Protein AF-A0A2W6Y6B4-F1 (afdb_monomer)

Radius of gyration: 18.04 Å; Cα contacts (8 Å, |Δi|>4): 56; chains: 1; bounding box: 62×24×44 Å

Secondary structure (DSSP, 8-state):
--HHHHHHHHHHHHHHHHHHHHHHHHHHHHHHHHHHHHHHHHHHHS---HHHHHHHHHHHHHHHHHTS-HHHHHHHHS-HHHHHHHHHHHHHHHHHHTSPP---

pLDDT: mean 79.69, std 16.62, range [38.91, 95.0]

Nearest PDB structures (foldseek):
  5n7k-assembly3_C  TM=2.502E-01  e=7.611E+00  Homo sapiens

Mean predicted aligned error: 10.03 Å

Foldseek 3Di:
DDPVVVVVVVVVVVVVVVVVVVLVVLLVQLLVQLLVQLVVVCVVPVDDDPVSSVVSSVVSNVVSLVPDDPVVSCVLPVDVVNVVVSSVSSVVSNCVPRDDDPPD

Structure (mmCIF, N/CA/C/O back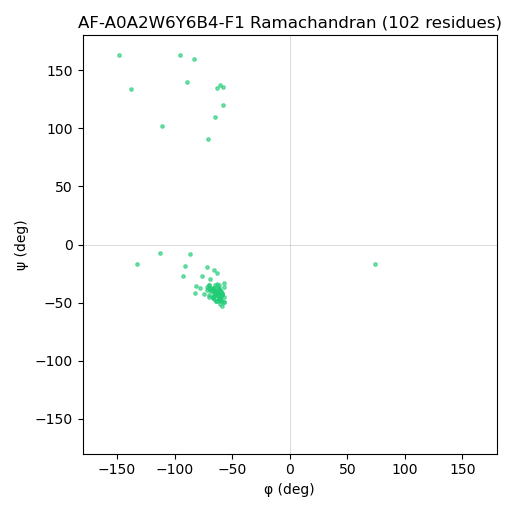bone):
data_AF-A0A2W6Y6B4-F1
#
_entry.id   AF-A0A2W6Y6B4-F1
#
loop_
_atom_site.group_PDB
_atom_site.id
_atom_site.type_symbol
_atom_site.label_atom_id
_atom_site.label_alt_id
_atom_site.label_comp_id
_atom_site.label_asym_id
_atom_site.label_entity_id
_atom_site.label_seq_id
_atom_site.pdbx_PDB_ins_code
_atom_site.Cartn_x
_atom_site.Cartn_y
_atom_site.Cartn_z
_atom_site.occupancy
_atom_site.B_iso_or_equiv
_atom_site.auth_seq_id
_atom_site.auth_comp_id
_atom_site.auth_asym_id
_atom_site.auth_atom_id
_atom_site.pdbx_PDB_model_num
ATOM 1 N N . MET A 1 1 ? 44.585 11.088 -13.145 1.00 46.69 1 MET A N 1
ATOM 2 C CA . MET A 1 1 ? 43.247 10.459 -13.075 1.00 46.69 1 MET A CA 1
ATOM 3 C C . MET A 1 1 ? 42.423 10.995 -14.225 1.00 46.69 1 MET A C 1
ATOM 5 O O . MET A 1 1 ? 42.248 12.203 -14.327 1.00 46.69 1 MET A O 1
ATOM 9 N N . ASP A 1 2 ? 42.041 10.090 -15.116 1.00 42.28 2 ASP A N 1
ATOM 10 C CA . ASP A 1 2 ? 41.532 10.349 -16.460 1.00 42.28 2 ASP A CA 1
ATOM 11 C C . ASP A 1 2 ? 40.205 11.132 -16.471 1.00 42.28 2 ASP A C 1
ATOM 13 O O . ASP A 1 2 ? 39.281 10.827 -15.709 1.00 42.28 2 ASP A O 1
ATOM 17 N N . LEU A 1 3 ? 40.104 12.153 -17.329 1.00 47.81 3 LEU A N 1
ATOM 18 C CA . LEU A 1 3 ? 38.947 13.054 -17.419 1.00 47.81 3 LEU A CA 1
ATOM 19 C C . LEU A 1 3 ? 37.678 12.315 -17.900 1.00 47.81 3 LEU A C 1
ATOM 21 O O . LEU A 1 3 ? 36.564 12.740 -17.587 1.00 47.81 3 LEU A O 1
ATOM 25 N N . GLY A 1 4 ? 37.834 11.169 -18.580 1.00 49.31 4 GLY A N 1
ATOM 26 C CA . GLY A 1 4 ? 36.728 10.280 -18.960 1.00 49.31 4 GLY A CA 1
ATOM 27 C C . GLY A 1 4 ? 36.074 9.552 -17.776 1.00 49.31 4 GLY A C 1
ATOM 28 O O . GLY A 1 4 ? 34.868 9.310 -17.784 1.00 49.31 4 GLY A O 1
ATOM 29 N N . SER A 1 5 ? 36.834 9.282 -16.708 1.00 53.72 5 SER A N 1
ATOM 30 C CA . SER A 1 5 ? 36.350 8.564 -15.519 1.00 53.72 5 SER A CA 1
ATOM 31 C C . SER A 1 5 ? 35.388 9.416 -14.677 1.00 53.72 5 SER A C 1
ATOM 33 O O . SER A 1 5 ? 34.367 8.917 -14.205 1.00 53.72 5 SER A O 1
ATOM 35 N N . LYS A 1 6 ? 35.632 10.734 -14.575 1.00 52.97 6 LYS A N 1
ATOM 36 C CA . LYS A 1 6 ? 34.749 11.672 -13.852 1.00 52.97 6 LYS A CA 1
ATOM 37 C C . LYS A 1 6 ? 33.381 11.839 -14.516 1.00 52.97 6 LYS A C 1
ATOM 39 O O . LYS A 1 6 ? 32.383 11.905 -13.807 1.00 52.97 6 LYS A O 1
ATOM 44 N N . LYS A 1 7 ? 33.324 11.885 -15.855 1.00 53.84 7 LYS A N 1
ATOM 45 C CA . LYS A 1 7 ? 32.059 11.988 -16.606 1.00 53.84 7 LYS A CA 1
ATOM 46 C C . LYS A 1 7 ? 31.203 10.737 -16.424 1.00 53.84 7 LYS A C 1
ATOM 48 O O . LYS A 1 7 ? 30.031 10.867 -16.087 1.00 53.84 7 LYS A O 1
ATOM 53 N N . ASN A 1 8 ? 31.794 9.547 -16.549 1.00 58.91 8 ASN A N 1
ATOM 54 C CA . ASN A 1 8 ? 31.071 8.299 -16.299 1.00 58.91 8 ASN A CA 1
ATOM 55 C C . ASN A 1 8 ? 30.616 8.186 -14.839 1.00 58.91 8 ASN A C 1
ATOM 57 O O . ASN A 1 8 ? 29.467 7.833 -14.601 1.00 58.91 8 ASN A O 1
ATOM 61 N N . LEU A 1 9 ? 31.453 8.561 -13.865 1.00 62.56 9 LEU A N 1
ATOM 62 C CA . LEU A 1 9 ? 31.067 8.565 -12.450 1.00 62.56 9 LEU A CA 1
ATOM 63 C C . LEU A 1 9 ? 29.888 9.515 -12.174 1.00 62.56 9 LEU A C 1
ATOM 65 O O . LEU A 1 9 ? 28.974 9.152 -11.440 1.00 62.56 9 LEU A O 1
ATOM 69 N N . MET A 1 10 ? 29.872 10.698 -12.802 1.00 63.16 10 MET A N 1
ATOM 70 C CA . MET A 1 10 ? 28.754 11.642 -12.699 1.00 63.16 10 MET A CA 1
ATOM 71 C C . MET A 1 10 ? 27.467 11.078 -13.306 1.00 63.16 10 MET A C 1
ATOM 73 O O . MET A 1 10 ? 26.418 11.183 -12.680 1.00 63.16 10 MET A O 1
ATOM 77 N N . PHE A 1 11 ? 27.541 10.440 -14.479 1.00 62.44 11 PHE A N 1
ATOM 78 C CA . PHE A 1 11 ? 26.386 9.780 -15.097 1.00 62.44 11 PHE A CA 1
ATOM 79 C C . PHE A 1 11 ? 25.854 8.626 -14.241 1.00 62.44 11 PHE A C 1
ATOM 81 O O . PHE A 1 11 ? 24.644 8.516 -14.059 1.00 62.44 11 PHE A O 1
ATOM 88 N N . PHE A 1 12 ? 26.735 7.809 -13.655 1.00 59.97 12 PHE A N 1
ATOM 89 C CA . PHE A 1 12 ? 26.341 6.758 -12.715 1.00 59.97 12 PHE A CA 1
ATOM 90 C C . PHE A 1 12 ? 25.664 7.328 -11.462 1.00 59.97 12 PHE A C 1
ATOM 92 O O . PHE A 1 12 ? 24.650 6.792 -11.022 1.00 59.97 12 PHE A O 1
ATOM 99 N N . PHE A 1 13 ? 26.171 8.438 -10.918 1.00 59.91 13 PHE A N 1
ATOM 100 C CA . PHE A 1 13 ? 25.565 9.105 -9.763 1.00 59.91 13 PHE A CA 1
ATOM 101 C C . PHE A 1 13 ? 24.191 9.708 -10.102 1.00 59.91 13 PHE A C 1
ATOM 103 O O . PHE A 1 13 ? 23.260 9.598 -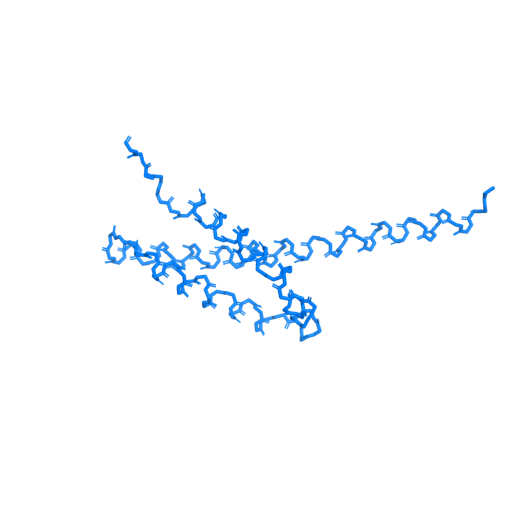9.309 1.00 59.91 13 PHE A O 1
ATOM 110 N N . LEU A 1 14 ? 24.033 10.269 -11.307 1.00 58.09 14 LEU A N 1
ATOM 111 C CA . LEU A 1 14 ? 22.758 10.804 -11.800 1.00 58.09 14 LEU A CA 1
ATOM 112 C C . LEU A 1 14 ? 21.713 9.700 -12.045 1.00 58.09 14 LEU A C 1
ATOM 114 O O . LEU A 1 14 ? 20.533 9.875 -11.758 1.00 58.09 14 LEU A O 1
ATOM 118 N N . LEU A 1 15 ? 22.137 8.542 -12.5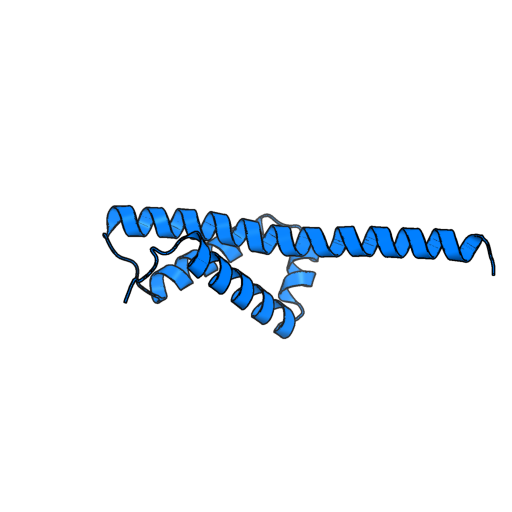57 1.00 55.00 15 LEU A N 1
ATOM 119 C CA . LEU A 1 15 ? 21.259 7.385 -12.762 1.00 55.00 15 LEU A CA 1
ATOM 120 C C . LEU A 1 15 ? 20.839 6.738 -11.433 1.00 55.00 15 LEU A C 1
ATOM 122 O O . LEU A 1 15 ? 19.703 6.272 -11.304 1.00 55.00 15 LEU A O 1
ATOM 126 N N . LEU A 1 16 ? 21.725 6.737 -10.431 1.00 54.22 16 LEU A N 1
ATOM 127 C CA . LEU A 1 16 ? 21.431 6.241 -9.084 1.00 54.22 16 LEU A CA 1
ATOM 128 C C . LEU A 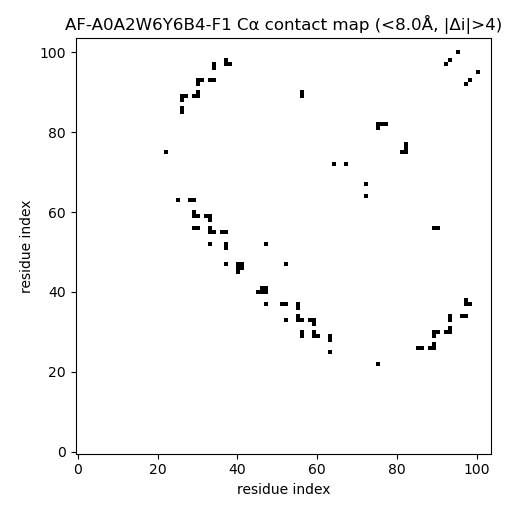1 16 ? 20.375 7.092 -8.369 1.00 54.22 16 LEU A C 1
ATOM 130 O O . LEU A 1 16 ? 19.477 6.526 -7.746 1.00 54.22 16 LEU A O 1
ATOM 134 N N . THR A 1 17 ? 20.424 8.423 -8.492 1.00 51.28 17 THR A N 1
ATOM 135 C CA . THR A 1 17 ? 19.414 9.300 -7.876 1.00 51.28 17 THR A CA 1
ATOM 136 C C . THR A 1 17 ? 18.043 9.151 -8.538 1.00 51.28 17 THR A C 1
ATOM 138 O O . THR A 1 17 ? 17.046 9.051 -7.829 1.00 51.28 17 THR A O 1
ATOM 141 N N . LEU A 1 18 ? 17.979 9.028 -9.870 1.00 51.06 18 LEU A N 1
ATOM 142 C CA . LEU A 1 18 ? 16.729 8.783 -10.612 1.00 51.06 18 LEU A CA 1
ATOM 143 C C . LEU A 1 18 ? 16.094 7.413 -10.295 1.00 51.06 18 LEU A C 1
ATOM 145 O O . LEU A 1 18 ? 14.871 7.257 -10.256 1.00 51.06 18 LEU A O 1
ATOM 149 N N . SER A 1 19 ? 16.922 6.398 -10.047 1.00 46.06 19 SER A N 1
ATOM 150 C CA . SER A 1 19 ? 16.450 5.041 -9.736 1.00 46.06 19 SER A CA 1
ATOM 151 C C . SER A 1 19 ? 15.913 4.902 -8.307 1.00 46.06 19 SER A C 1
ATOM 153 O O . SER A 1 19 ? 15.071 4.035 -8.055 1.00 46.06 19 SER A O 1
ATOM 155 N N . PHE A 1 20 ? 16.399 5.734 -7.378 1.00 46.25 20 PHE A N 1
ATOM 156 C CA . PHE A 1 20 ? 15.943 5.772 -5.986 1.00 46.25 20 PHE A CA 1
ATOM 157 C C . PHE A 1 20 ? 14.654 6.584 -5.808 1.00 46.25 20 PHE A C 1
ATOM 159 O O . PHE A 1 20 ? 13.790 6.181 -5.029 1.00 46.25 20 PHE A O 1
ATOM 166 N N . THR A 1 21 ? 14.480 7.675 -6.558 1.00 51.22 21 THR A N 1
ATOM 167 C CA . THR A 1 21 ? 13.280 8.523 -6.470 1.00 51.22 21 THR A CA 1
ATOM 168 C C . THR A 1 21 ? 12.025 7.835 -7.007 1.00 51.22 21 THR A C 1
ATOM 170 O O . THR A 1 21 ? 10.973 7.933 -6.386 1.00 51.22 21 THR A O 1
ATOM 173 N N . SER A 1 22 ? 12.121 7.068 -8.100 1.00 53.34 22 SER A N 1
ATOM 174 C CA . SER A 1 22 ? 10.986 6.293 -8.651 1.00 53.34 22 SER A CA 1
ATOM 175 C C . SER A 1 22 ? 10.446 5.245 -7.671 1.00 53.34 22 SER A C 1
ATOM 177 O O . SER A 1 22 ? 9.240 5.068 -7.514 1.00 53.34 22 SER A O 1
ATOM 179 N N . ALA A 1 23 ? 11.350 4.577 -6.957 1.00 55.56 23 ALA A N 1
ATOM 180 C CA . ALA A 1 23 ? 11.026 3.595 -5.933 1.00 55.56 23 ALA A CA 1
ATOM 181 C C . ALA A 1 23 ? 10.262 4.208 -4.744 1.00 55.56 23 ALA A C 1
ATOM 183 O O . ALA A 1 23 ? 9.292 3.609 -4.284 1.00 55.56 23 ALA A O 1
ATOM 184 N N . GLN A 1 24 ? 10.686 5.384 -4.273 1.00 61.84 24 GLN A N 1
ATOM 185 C CA . GLN A 1 24 ? 9.996 6.130 -3.214 1.00 61.84 24 GLN A CA 1
ATOM 186 C C . GLN A 1 24 ? 8.656 6.696 -3.700 1.00 61.84 24 GLN A C 1
ATOM 188 O O . GLN A 1 24 ? 7.684 6.678 -2.950 1.00 61.84 24 GLN A O 1
ATOM 193 N N . ALA A 1 25 ? 8.572 7.103 -4.970 1.00 77.31 25 ALA A N 1
ATOM 194 C CA . ALA A 1 25 ? 7.334 7.593 -5.566 1.00 77.31 25 ALA A CA 1
ATOM 195 C C . ALA A 1 25 ? 6.225 6.526 -5.577 1.00 77.31 25 ALA A C 1
ATOM 197 O O . ALA A 1 25 ? 5.070 6.847 -5.319 1.00 77.31 25 ALA A O 1
ATOM 198 N N . ILE A 1 26 ? 6.559 5.250 -5.809 1.00 84.94 26 ILE A N 1
ATOM 199 C CA . ILE A 1 26 ? 5.567 4.159 -5.790 1.00 84.94 26 ILE A CA 1
ATOM 200 C C . ILE A 1 26 ? 5.062 3.884 -4.373 1.00 84.94 26 ILE A C 1
ATOM 202 O O . ILE A 1 26 ? 3.863 3.721 -4.171 1.00 84.94 26 ILE A O 1
ATOM 206 N N . GLU A 1 27 ? 5.949 3.849 -3.378 1.00 88.88 27 GLU A N 1
ATOM 207 C CA . GLU A 1 27 ? 5.548 3.681 -1.974 1.00 88.88 27 GLU A CA 1
ATOM 208 C C . GLU A 1 27 ? 4.653 4.832 -1.507 1.00 88.88 27 GLU A C 1
ATOM 210 O O . GLU A 1 27 ? 3.664 4.608 -0.806 1.00 88.88 27 GLU A O 1
ATOM 215 N N . GLU A 1 28 ? 4.970 6.056 -1.922 1.00 89.38 28 GLU A N 1
ATOM 216 C CA . GLU A 1 28 ? 4.174 7.245 -1.639 1.00 89.38 28 GLU A CA 1
ATOM 217 C C . GLU A 1 28 ? 2.811 7.212 -2.342 1.00 89.38 28 GLU A C 1
ATOM 219 O O . GLU A 1 28 ? 1.790 7.452 -1.702 1.00 89.38 28 GLU A O 1
ATOM 224 N N . GLU A 1 29 ? 2.761 6.834 -3.620 1.00 90.81 29 GLU A N 1
ATOM 225 C CA . GLU A 1 29 ? 1.511 6.705 -4.373 1.00 90.81 29 GLU A CA 1
ATOM 226 C C . GLU A 1 29 ? 0.594 5.630 -3.772 1.00 90.81 29 GLU A C 1
ATOM 228 O O . GLU A 1 29 ? -0.600 5.872 -3.567 1.00 90.81 29 GLU A O 1
ATOM 233 N N . VAL A 1 30 ? 1.152 4.466 -3.413 1.00 93.62 30 VAL A N 1
ATOM 234 C CA . VAL A 1 30 ? 0.403 3.409 -2.715 1.00 93.62 30 VAL A CA 1
ATOM 235 C C . VAL A 1 30 ? -0.077 3.907 -1.357 1.00 93.62 30 VAL A C 1
ATOM 237 O O . VAL A 1 30 ? -1.223 3.642 -0.993 1.00 93.62 30 VAL A O 1
ATOM 240 N N . THR A 1 31 ? 0.758 4.641 -0.617 1.00 93.31 31 THR A N 1
ATOM 241 C CA . THR A 1 31 ? 0.373 5.237 0.669 1.00 93.31 31 THR A CA 1
ATOM 242 C C . THR A 1 31 ? -0.825 6.166 0.483 1.00 93.31 31 THR A C 1
ATOM 244 O O . THR A 1 31 ? -1.841 5.959 1.135 1.00 93.31 31 THR A O 1
ATOM 247 N N . ASN A 1 32 ? -0.758 7.125 -0.441 1.00 94.00 32 ASN A N 1
ATOM 248 C CA . ASN A 1 32 ? -1.816 8.117 -0.654 1.00 94.00 32 ASN A CA 1
ATOM 249 C C . ASN A 1 32 ? -3.151 7.458 -1.031 1.00 94.00 32 ASN A C 1
ATOM 251 O O . ASN A 1 32 ? -4.165 7.709 -0.379 1.00 94.00 32 ASN A O 1
ATOM 255 N N . LYS A 1 33 ? -3.142 6.523 -1.989 1.00 94.44 33 LYS A N 1
ATOM 256 C CA . LYS A 1 33 ? -4.339 5.743 -2.355 1.00 94.44 33 LYS A CA 1
ATOM 257 C C . LYS A 1 33 ? -4.880 4.905 -1.195 1.00 94.44 33 LYS A C 1
ATOM 259 O O . LYS A 1 33 ? -6.092 4.810 -0.995 1.00 94.44 33 LYS A O 1
ATOM 264 N N . SER A 1 34 ? -3.990 4.326 -0.388 1.00 94.25 34 SER A N 1
ATOM 265 C CA . SER A 1 34 ? -4.397 3.579 0.807 1.00 94.25 34 SER A CA 1
ATOM 266 C C . SER A 1 34 ? -5.090 4.495 1.809 1.00 94.25 34 SER A C 1
ATOM 268 O O . SER A 1 34 ? -6.099 4.108 2.391 1.00 94.25 34 SER A O 1
ATOM 270 N N . CYS A 1 35 ? -4.593 5.716 1.978 1.00 93.50 35 CYS A N 1
ATOM 271 C CA . CYS A 1 35 ? -5.165 6.711 2.872 1.00 93.50 35 CYS A CA 1
ATOM 272 C C . CYS A 1 35 ? -6.536 7.200 2.412 1.00 93.50 35 CYS A C 1
ATOM 274 O O . CYS A 1 35 ? -7.422 7.355 3.247 1.00 93.50 35 CYS A O 1
ATOM 276 N N . GLU A 1 36 ? -6.752 7.364 1.106 1.00 94.38 36 GLU A N 1
ATOM 277 C CA . GLU A 1 36 ? -8.077 7.653 0.543 1.00 94.38 36 GLU A CA 1
ATOM 278 C C . GLU A 1 36 ? -9.070 6.523 0.862 1.00 94.38 36 GLU A C 1
ATOM 280 O O . GLU A 1 36 ? -10.163 6.775 1.372 1.00 94.38 36 GLU A O 1
ATOM 285 N N . CYS A 1 37 ? -8.665 5.264 0.648 1.00 94.12 37 CYS A N 1
ATOM 286 C CA . CYS A 1 37 ? -9.473 4.084 0.978 1.00 94.12 37 CYS A CA 1
ATOM 287 C C . CYS A 1 37 ? -9.805 4.000 2.477 1.00 94.12 37 CYS A C 1
ATOM 289 O O . CYS A 1 37 ? -10.950 3.738 2.849 1.00 94.12 37 CYS A O 1
ATOM 291 N N . ILE A 1 38 ? -8.813 4.242 3.337 1.00 93.06 38 ILE A N 1
ATOM 292 C CA . ILE A 1 38 ? -8.962 4.211 4.796 1.00 93.06 38 ILE A CA 1
ATOM 293 C C . ILE A 1 38 ? -9.867 5.343 5.275 1.00 93.06 38 ILE A C 1
ATOM 295 O O . ILE A 1 38 ? -10.772 5.099 6.066 1.00 93.06 38 ILE A O 1
ATOM 299 N N . SER A 1 39 ? -9.669 6.558 4.765 1.00 91.25 39 SER A N 1
ATOM 300 C CA . SER A 1 39 ? -10.487 7.720 5.120 1.00 91.25 39 SER A CA 1
ATOM 301 C C . SER A 1 39 ? -11.947 7.479 4.754 1.00 91.25 39 SER A C 1
ATOM 303 O O . SER A 1 39 ? -12.821 7.664 5.594 1.00 91.25 39 SER A O 1
ATOM 305 N N . ALA A 1 40 ? -12.211 6.955 3.552 1.00 91.25 40 ALA A N 1
ATOM 306 C CA . ALA A 1 40 ? -13.561 6.592 3.131 1.00 91.25 40 ALA A CA 1
ATOM 307 C C . ALA A 1 40 ? -14.199 5.542 4.059 1.00 91.25 40 ALA A C 1
ATOM 309 O O . ALA A 1 40 ? -15.376 5.646 4.394 1.00 91.25 40 ALA A O 1
ATOM 310 N N . LYS A 1 41 ? -13.420 4.551 4.513 1.00 90.25 41 LYS A N 1
ATOM 311 C CA . LYS A 1 41 ? -13.881 3.518 5.451 1.00 90.25 41 LYS A CA 1
ATOM 312 C C . LYS A 1 41 ? -14.201 4.073 6.835 1.00 90.25 41 LYS A C 1
ATOM 314 O O . LYS A 1 41 ? -15.260 3.773 7.374 1.00 90.25 41 LYS A O 1
ATOM 319 N N . ILE A 1 42 ? -13.321 4.908 7.383 1.00 89.06 42 ILE A N 1
ATOM 320 C CA . ILE A 1 42 ? -13.540 5.565 8.675 1.00 89.06 42 ILE A CA 1
ATOM 321 C C . ILE A 1 42 ? -14.759 6.491 8.602 1.00 89.06 42 ILE A C 1
ATOM 323 O O . ILE A 1 42 ? -15.564 6.493 9.527 1.00 89.06 42 ILE A O 1
ATOM 327 N N . SER A 1 43 ? -14.939 7.242 7.511 1.00 86.44 43 SER A N 1
ATOM 328 C CA . SER A 1 43 ? -16.114 8.105 7.334 1.00 86.44 43 SER A CA 1
ATOM 329 C C . SER A 1 43 ? -17.433 7.328 7.277 1.00 86.44 43 SER A C 1
ATOM 331 O O . SER A 1 43 ? -18.441 7.833 7.758 1.00 86.44 43 SER A O 1
ATOM 333 N N . ASP A 1 44 ? -17.432 6.118 6.713 1.00 87.56 44 ASP A N 1
ATOM 334 C CA . ASP A 1 44 ? -18.625 5.269 6.584 1.00 87.56 44 ASP A CA 1
ATOM 335 C C . ASP A 1 44 ? -18.933 4.483 7.875 1.00 87.56 44 ASP A C 1
ATOM 337 O O . ASP A 1 44 ? -20.080 4.375 8.298 1.00 87.56 44 ASP A O 1
ATOM 341 N N . GLN A 1 45 ? -17.901 3.944 8.533 1.00 86.31 45 GLN A N 1
ATOM 342 C CA . GLN A 1 45 ? -18.047 2.961 9.617 1.00 86.31 45 GLN A CA 1
ATOM 343 C C . GLN A 1 45 ? -17.620 3.486 10.999 1.00 86.31 45 GLN A C 1
ATOM 345 O O . GLN A 1 45 ? -17.782 2.785 11.997 1.00 86.31 45 GLN A O 1
ATOM 350 N N . GLY A 1 46 ? -17.037 4.685 11.078 1.00 81.88 46 GLY A N 1
ATOM 351 C CA . GLY A 1 46 ? -16.535 5.322 12.306 1.00 81.88 46 GLY A CA 1
ATOM 352 C C . GLY A 1 46 ? -15.232 4.732 12.862 1.00 81.88 46 GLY A C 1
ATOM 353 O O . GLY A 1 46 ? -14.553 5.367 13.664 1.00 81.88 46 GLY A O 1
ATOM 354 N N . GLN A 1 47 ? -14.856 3.533 12.426 1.00 85.06 47 GLN A N 1
ATOM 355 C CA . GLN A 1 47 ? -13.647 2.821 12.830 1.00 85.06 47 GLN A CA 1
ATOM 356 C C . GLN A 1 47 ? -13.130 1.968 11.672 1.00 85.06 47 GLN A C 1
ATOM 358 O O . GLN A 1 47 ? -13.861 1.684 10.725 1.00 85.06 47 GLN A O 1
ATOM 363 N N . ILE A 1 48 ? -11.874 1.530 11.756 1.00 88.62 48 ILE A N 1
ATOM 364 C CA . ILE A 1 48 ? -11.279 0.646 10.757 1.00 88.62 48 ILE A CA 1
ATOM 365 C C . ILE A 1 48 ? -10.448 -0.445 11.427 1.00 88.62 48 ILE A C 1
ATOM 367 O O . ILE A 1 48 ? -9.658 -0.190 12.336 1.00 88.62 48 ILE A O 1
ATOM 371 N N . SER A 1 49 ? -10.629 -1.684 10.981 1.00 91.12 49 SER A N 1
ATOM 372 C CA . SER A 1 49 ? -9.855 -2.821 11.472 1.00 91.12 49 SER A CA 1
ATOM 373 C C . SER A 1 49 ? -8.503 -2.948 10.765 1.00 91.12 49 SER A C 1
ATOM 375 O O . SER A 1 49 ? -8.308 -2.511 9.629 1.00 91.12 49 SER A O 1
ATOM 377 N N . LYS A 1 50 ? -7.560 -3.661 11.393 1.00 90.38 50 LYS A N 1
ATOM 378 C CA . LYS A 1 50 ? -6.272 -4.008 10.767 1.00 90.38 50 LYS A CA 1
ATOM 379 C C . LYS A 1 50 ? -6.443 -4.773 9.447 1.00 90.38 50 LYS A C 1
ATOM 381 O O . LYS A 1 50 ? -5.674 -4.557 8.514 1.00 90.38 50 LYS A O 1
ATOM 386 N N . ALA A 1 51 ? -7.451 -5.643 9.360 1.00 92.44 51 ALA A N 1
ATOM 387 C CA . ALA A 1 51 ? -7.751 -6.394 8.143 1.00 92.44 51 ALA A CA 1
ATOM 388 C C . ALA A 1 51 ? -8.208 -5.470 7.002 1.00 92.44 51 ALA A C 1
ATOM 390 O O . ALA A 1 51 ? -7.827 -5.669 5.850 1.00 92.44 51 ALA A O 1
ATOM 391 N N . GLU A 1 52 ? -8.982 -4.431 7.315 1.00 91.88 52 GLU A N 1
ATOM 392 C CA . GLU A 1 52 ? -9.418 -3.432 6.336 1.00 91.88 52 GLU A CA 1
ATOM 393 C C . GLU A 1 52 ? -8.279 -2.514 5.902 1.00 91.88 52 GLU A C 1
ATOM 395 O O . GLU A 1 52 ? -8.150 -2.248 4.709 1.00 91.88 52 GLU A O 1
ATOM 400 N N . ILE A 1 53 ? -7.399 -2.118 6.826 1.00 91.94 53 ILE A N 1
ATOM 401 C CA . ILE A 1 53 ? -6.161 -1.396 6.497 1.00 91.94 53 ILE A CA 1
ATOM 402 C C . ILE A 1 53 ? -5.317 -2.224 5.521 1.00 91.94 53 ILE A C 1
ATOM 404 O O . ILE A 1 53 ? -4.928 -1.730 4.463 1.00 91.94 53 ILE A O 1
ATOM 408 N N . GLN A 1 54 ? -5.091 -3.505 5.829 1.00 93.31 54 GLN A N 1
ATOM 409 C CA . GLN A 1 54 ? -4.366 -4.419 4.946 1.00 93.31 54 GLN A CA 1
ATOM 410 C C . GLN A 1 54 ? -5.041 -4.538 3.576 1.00 93.31 54 GLN A C 1
ATOM 412 O O . GLN A 1 54 ? -4.362 -4.497 2.554 1.00 93.31 54 GLN A O 1
ATOM 417 N N . LYS A 1 55 ? -6.374 -4.630 3.537 1.00 95.00 55 LYS A N 1
ATOM 418 C CA . LYS A 1 55 ? -7.137 -4.687 2.287 1.00 95.00 55 LYS A CA 1
ATOM 419 C C . LYS A 1 55 ? -6.985 -3.407 1.459 1.00 95.00 55 LYS A C 1
ATOM 421 O O . LYS A 1 55 ? -6.813 -3.505 0.245 1.00 95.00 55 LYS A O 1
ATOM 426 N N . CYS A 1 56 ? -7.019 -2.232 2.089 1.00 94.00 56 CYS A N 1
ATOM 427 C CA . CYS A 1 56 ? -6.780 -0.952 1.420 1.00 94.00 56 CYS A CA 1
ATOM 428 C C . CYS A 1 56 ? -5.359 -0.867 0.852 1.00 94.00 56 CYS A C 1
ATOM 430 O O . CYS A 1 56 ? -5.198 -0.473 -0.302 1.00 94.00 56 CYS A O 1
ATOM 432 N N . ILE A 1 57 ? -4.349 -1.303 1.613 1.00 94.06 57 ILE A N 1
ATOM 433 C CA . ILE A 1 57 ? -2.953 -1.336 1.159 1.00 94.06 57 ILE A CA 1
ATOM 434 C C . ILE A 1 57 ? -2.776 -2.301 -0.014 1.00 94.06 57 ILE A C 1
ATOM 436 O O . ILE A 1 57 ? -2.208 -1.917 -1.032 1.00 94.06 57 ILE A O 1
ATOM 440 N N . SER A 1 58 ? -3.295 -3.529 0.080 1.00 94.00 58 SER A N 1
ATOM 441 C CA . SER A 1 58 ? -3.193 -4.519 -0.999 1.00 94.00 58 SER A CA 1
ATOM 442 C C . SER A 1 58 ? -3.885 -4.047 -2.275 1.00 94.00 58 SER A C 1
ATOM 444 O O . SER A 1 58 ? -3.282 -4.085 -3.342 1.00 94.00 58 SER A O 1
ATOM 446 N N . LYS A 1 59 ? -5.119 -3.534 -2.170 1.00 94.81 59 LYS A N 1
ATOM 447 C CA . LYS A 1 59 ? -5.855 -3.014 -3.330 1.00 94.81 59 LYS A CA 1
ATOM 448 C C . LYS A 1 59 ? -5.116 -1.842 -3.983 1.00 94.81 59 LYS A C 1
ATOM 450 O O . LYS A 1 59 ? -4.983 -1.812 -5.202 1.00 94.81 59 LYS A O 1
ATOM 455 N N . SER A 1 60 ? -4.614 -0.906 -3.178 1.00 94.19 60 SER A N 1
ATOM 456 C 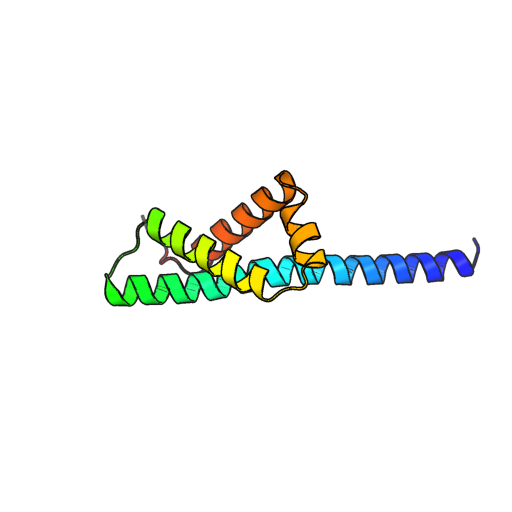CA . SER A 1 60 ? -3.862 0.251 -3.677 1.00 94.19 60 SER A CA 1
ATOM 457 C C . SER A 1 60 ? -2.542 -0.170 -4.319 1.00 94.19 60 SER A C 1
ATOM 459 O O . SER A 1 60 ? -2.192 0.335 -5.379 1.00 94.19 60 SER A O 1
ATOM 461 N N . GLY A 1 61 ? -1.840 -1.138 -3.722 1.00 92.50 61 GLY A N 1
ATOM 462 C CA . GLY A 1 61 ? -0.643 -1.749 -4.293 1.00 92.50 61 GLY A CA 1
ATOM 463 C C . GLY A 1 61 ? -0.910 -2.357 -5.668 1.00 92.50 61 GLY A C 1
ATOM 464 O O . GLY A 1 61 ? -0.204 -2.039 -6.620 1.00 92.50 61 GLY A O 1
ATOM 465 N N . ASP A 1 62 ? -1.967 -3.161 -5.796 1.00 92.38 62 ASP A N 1
ATOM 466 C CA . ASP A 1 62 ? -2.353 -3.776 -7.068 1.00 92.38 62 ASP A CA 1
ATOM 467 C C . ASP A 1 62 ? -2.709 -2.734 -8.134 1.00 92.38 62 ASP A C 1
ATOM 469 O O . ASP A 1 62 ? -2.309 -2.874 -9.288 1.00 92.38 62 ASP A O 1
ATOM 473 N N . GLU A 1 63 ? -3.462 -1.691 -7.774 1.00 92.69 63 GLU A N 1
ATOM 474 C CA . GLU A 1 63 ? -3.815 -0.602 -8.692 1.00 92.69 63 GLU A CA 1
ATOM 475 C C . GLU A 1 63 ? -2.582 0.157 -9.184 1.00 92.69 63 GLU A C 1
ATOM 477 O O . GLU A 1 63 ? -2.425 0.360 -10.390 1.00 92.69 63 GLU A O 1
ATOM 482 N N . VAL A 1 64 ? -1.694 0.548 -8.265 1.00 91.00 64 VAL A N 1
ATOM 483 C CA . VAL A 1 64 ? -0.479 1.290 -8.614 1.00 91.00 64 VAL A CA 1
ATOM 484 C C . VAL A 1 64 ? 0.419 0.426 -9.486 1.00 91.00 64 VAL A C 1
ATOM 486 O O . VAL A 1 64 ? 0.814 0.873 -10.559 1.00 91.00 64 VAL A O 1
ATOM 489 N N . LEU A 1 65 ? 0.682 -0.826 -9.102 1.00 89.19 65 LEU A N 1
ATOM 490 C CA . LEU A 1 65 ? 1.520 -1.733 -9.890 1.00 89.19 65 LEU A CA 1
ATOM 491 C C . LEU A 1 65 ? 0.942 -1.984 -11.290 1.00 89.19 65 LEU A C 1
ATOM 493 O O . LEU A 1 65 ? 1.697 -1.971 -12.256 1.00 89.19 65 LEU A O 1
ATOM 497 N N . LYS A 1 66 ? -0.382 -2.133 -11.438 1.00 89.31 66 LYS A N 1
ATOM 498 C CA . LYS A 1 66 ? -1.034 -2.284 -12.755 1.00 89.31 66 LYS A CA 1
ATOM 499 C C . LYS A 1 66 ? -0.879 -1.065 -13.665 1.00 89.31 66 LYS A C 1
ATOM 501 O O . LYS A 1 66 ? -0.984 -1.213 -14.877 1.00 89.31 66 LYS A O 1
ATOM 506 N N . SER A 1 67 ? -0.657 0.119 -13.097 1.00 87.56 67 SER A N 1
ATOM 507 C CA . SER A 1 67 ? -0.434 1.354 -13.860 1.00 87.56 67 SER A CA 1
ATOM 508 C C . SER A 1 67 ? 1.027 1.578 -14.269 1.00 87.56 67 SER A C 1
ATOM 510 O O . SER A 1 67 ? 1.301 2.518 -15.015 1.00 87.56 67 SER A O 1
ATOM 512 N N . LYS A 1 68 ? 1.971 0.761 -13.776 1.00 85.75 68 LYS A N 1
ATOM 513 C CA . LYS A 1 68 ? 3.405 0.889 -14.082 1.00 85.75 68 LYS A CA 1
ATOM 514 C C . LYS A 1 68 ? 3.832 -0.020 -15.231 1.00 85.75 68 LYS A C 1
ATOM 516 O O . LYS A 1 68 ? 3.148 -0.978 -15.587 1.00 85.75 68 LYS A O 1
ATOM 521 N N . ASP A 1 69 ? 5.002 0.281 -15.789 1.00 87.94 69 ASP A N 1
ATOM 522 C CA . ASP A 1 69 ? 5.622 -0.547 -16.819 1.00 87.94 69 ASP A CA 1
ATOM 523 C C . ASP A 1 69 ? 5.912 -1.972 -16.286 1.00 87.94 69 ASP A C 1
ATOM 525 O O . ASP A 1 69 ? 6.416 -2.121 -15.166 1.00 87.94 69 ASP A O 1
ATOM 529 N N . PRO A 1 70 ? 5.648 -3.043 -17.060 1.00 86.25 70 PRO A N 1
ATOM 530 C CA . PRO A 1 70 ? 5.876 -4.417 -16.612 1.00 86.25 70 PRO A CA 1
ATOM 531 C C . PRO A 1 70 ? 7.316 -4.725 -16.170 1.00 86.25 70 PRO A C 1
ATOM 533 O O . PRO A 1 70 ? 7.514 -5.540 -15.263 1.00 86.25 70 PRO A O 1
ATOM 536 N N . GLN A 1 71 ? 8.336 -4.101 -16.774 1.00 86.75 71 GLN A N 1
ATOM 537 C CA . GLN A 1 71 ? 9.729 -4.280 -16.350 1.00 86.75 71 GLN A CA 1
ATOM 538 C C . GLN A 1 71 ? 9.975 -3.630 -14.989 1.00 86.75 71 GLN A C 1
ATOM 540 O O . GLN A 1 71 ? 10.686 -4.191 -14.152 1.00 86.75 71 GLN A O 1
ATOM 545 N N . GLU A 1 72 ? 9.348 -2.483 -14.738 1.00 82.38 72 GLU A N 1
ATOM 546 C CA . GLU A 1 72 ? 9.406 -1.810 -13.447 1.00 82.38 72 GLU A CA 1
ATOM 547 C C . GLU A 1 72 ? 8.698 -2.624 -12.358 1.00 82.38 72 GLU A C 1
ATOM 549 O O . GLU A 1 72 ? 9.282 -2.865 -11.298 1.00 82.38 72 GLU A O 1
ATOM 554 N N . VAL A 1 73 ? 7.504 -3.154 -12.641 1.00 84.62 73 VAL A N 1
ATOM 555 C CA . VAL A 1 73 ? 6.791 -4.065 -11.729 1.00 84.62 73 VAL A CA 1
ATOM 556 C C . VAL A 1 73 ? 7.651 -5.285 -11.406 1.00 84.62 73 VAL A C 1
ATOM 558 O O . VAL A 1 73 ? 7.793 -5.650 -10.236 1.00 84.62 73 VAL A O 1
ATOM 561 N N . LYS A 1 74 ? 8.286 -5.895 -12.415 1.00 86.44 74 LYS A N 1
ATOM 562 C CA . LYS A 1 74 ? 9.188 -7.040 -12.228 1.00 86.44 74 LYS A CA 1
ATOM 563 C C . LYS A 1 74 ? 10.415 -6.679 -11.390 1.00 86.44 74 LYS A C 1
ATOM 565 O O . LYS A 1 74 ? 10.841 -7.488 -10.573 1.00 86.44 74 LYS A O 1
ATOM 570 N N . ARG A 1 75 ? 10.979 -5.479 -11.547 1.00 85.31 75 ARG A N 1
ATOM 571 C CA . ARG A 1 75 ? 12.097 -4.993 -10.718 1.00 85.31 75 ARG A CA 1
ATOM 572 C C . ARG A 1 75 ? 11.690 -4.855 -9.249 1.00 85.31 75 ARG A C 1
ATOM 574 O O . ARG A 1 75 ? 12.466 -5.210 -8.369 1.00 85.31 75 ARG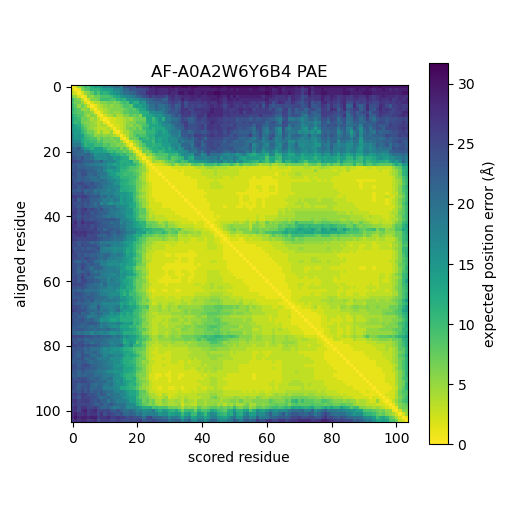 A O 1
ATOM 581 N N . ILE A 1 76 ? 10.482 -4.356 -8.993 1.00 81.44 76 ILE A N 1
ATOM 582 C CA . ILE A 1 76 ? 9.968 -4.102 -7.639 1.00 81.44 76 ILE A CA 1
ATOM 583 C C . ILE A 1 76 ? 9.585 -5.402 -6.931 1.00 81.44 76 ILE A C 1
ATOM 585 O O . ILE A 1 76 ? 9.890 -5.578 -5.754 1.00 81.44 76 ILE A O 1
ATOM 589 N N . THR A 1 77 ? 8.926 -6.310 -7.648 1.00 84.81 77 THR A N 1
ATOM 590 C CA . THR A 1 77 ? 8.392 -7.568 -7.097 1.00 84.81 77 THR A CA 1
ATOM 591 C C . THR A 1 77 ? 9.372 -8.739 -7.198 1.00 84.81 77 THR A C 1
ATOM 593 O O . THR A 1 77 ? 9.232 -9.723 -6.478 1.00 84.81 77 THR A O 1
ATOM 596 N N . GLY A 1 78 ? 10.391 -8.641 -8.058 1.00 85.38 78 GLY A N 1
ATOM 597 C CA . GLY A 1 78 ? 11.337 -9.723 -8.341 1.00 85.38 78 GLY A CA 1
ATOM 598 C C . GLY A 1 78 ? 12.320 -10.029 -7.211 1.00 85.38 78 GLY A C 1
ATOM 599 O O . GLY A 1 78 ? 12.879 -11.122 -7.178 1.00 85.38 78 GLY A O 1
ATOM 600 N N . ASN A 1 79 ? 12.516 -9.101 -6.269 1.00 89.62 79 ASN A N 1
ATOM 601 C CA . ASN A 1 79 ? 13.243 -9.356 -5.028 1.00 89.62 79 ASN A CA 1
ATOM 602 C C . ASN A 1 79 ? 12.266 -9.322 -3.851 1.00 89.62 79 ASN A C 1
ATOM 604 O O . ASN A 1 79 ? 11.887 -8.252 -3.374 1.00 89.62 79 ASN A O 1
ATOM 608 N N . ILE A 1 80 ? 11.892 -10.505 -3.362 1.00 86.31 80 ILE A N 1
ATOM 609 C CA . ILE A 1 80 ? 10.880 -10.642 -2.312 1.00 86.31 80 ILE A CA 1
ATOM 610 C C . ILE A 1 80 ? 11.286 -9.958 -1.003 1.00 86.31 80 ILE A C 1
ATOM 612 O O . ILE A 1 80 ? 10.441 -9.383 -0.325 1.00 86.31 80 ILE A O 1
ATOM 616 N N . GLN A 1 81 ? 12.578 -9.961 -0.661 1.00 87.56 81 GLN A N 1
ATOM 617 C CA . GLN A 1 81 ? 13.060 -9.353 0.574 1.00 87.56 81 GLN A CA 1
ATOM 618 C C . GLN A 1 81 ? 12.962 -7.829 0.501 1.00 87.56 81 GLN A C 1
ATOM 620 O O . GLN A 1 81 ? 12.439 -7.205 1.420 1.00 87.56 81 GLN A O 1
ATOM 625 N N . GLN A 1 82 ? 13.377 -7.234 -0.621 1.00 86.12 82 GLN A N 1
ATOM 626 C CA . GLN A 1 82 ? 13.164 -5.805 -0.850 1.00 86.12 82 GLN A CA 1
ATOM 627 C C . GLN A 1 82 ? 11.677 -5.464 -0.890 1.00 86.12 82 GLN A C 1
ATOM 629 O O . GLN A 1 82 ? 11.269 -4.493 -0.267 1.00 86.12 82 GLN A O 1
ATOM 634 N N . PHE A 1 83 ? 10.855 -6.263 -1.567 1.00 86.81 83 PHE A N 1
ATOM 635 C CA . PHE A 1 83 ? 9.416 -6.028 -1.641 1.00 86.81 83 PHE A CA 1
ATOM 636 C C . PHE A 1 83 ? 8.753 -6.008 -0.254 1.00 86.81 83 PHE A C 1
ATOM 638 O O . PHE A 1 83 ? 7.957 -5.117 0.038 1.00 86.81 83 PHE A O 1
ATOM 645 N N . VAL A 1 84 ? 9.134 -6.929 0.636 1.00 88.69 84 VAL A N 1
ATOM 646 C CA . VAL A 1 84 ? 8.657 -6.947 2.027 1.00 88.69 84 VAL A CA 1
ATOM 647 C C . VAL A 1 84 ? 9.080 -5.690 2.790 1.00 88.69 84 VAL A C 1
ATOM 649 O O . VAL A 1 84 ? 8.262 -5.124 3.513 1.00 88.69 84 VAL A O 1
ATOM 652 N N . GLU A 1 85 ? 10.317 -5.216 2.627 1.00 90.50 85 GLU A N 1
ATOM 653 C CA . GLU A 1 85 ? 10.755 -3.962 3.260 1.00 90.50 85 GLU A CA 1
ATOM 654 C C . GLU A 1 85 ? 9.952 -2.755 2.756 1.00 90.50 85 GLU A C 1
ATOM 656 O O . GLU A 1 85 ? 9.504 -1.936 3.557 1.00 90.50 85 GLU A O 1
ATOM 661 N N . ARG A 1 86 ? 9.661 -2.690 1.453 1.00 88.69 86 ARG A N 1
ATOM 662 C CA . ARG A 1 86 ? 8.796 -1.645 0.880 1.00 88.69 86 ARG A CA 1
ATOM 663 C C . ARG A 1 86 ? 7.388 -1.688 1.462 1.00 88.69 86 ARG 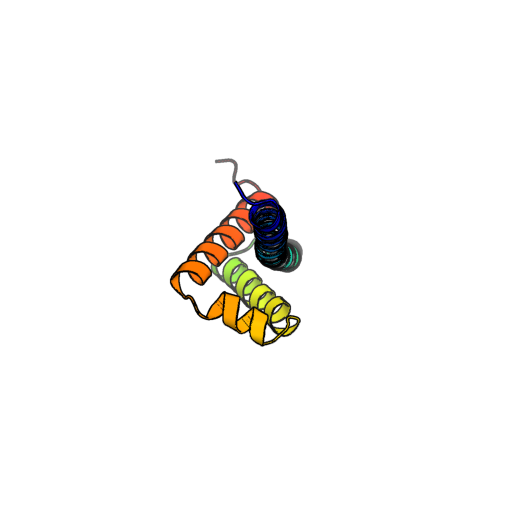A C 1
ATOM 665 O O . ARG A 1 86 ? 6.833 -0.652 1.819 1.00 88.69 86 ARG A O 1
ATOM 672 N N . LEU A 1 87 ? 6.818 -2.884 1.628 1.00 89.12 87 LEU A N 1
ATOM 673 C CA . LEU A 1 87 ? 5.522 -3.042 2.289 1.00 89.12 87 LEU A CA 1
ATOM 674 C C . LEU A 1 87 ? 5.564 -2.527 3.731 1.00 89.12 87 LEU A C 1
ATOM 676 O O . LEU A 1 87 ? 4.648 -1.817 4.135 1.00 89.12 87 LEU A O 1
ATOM 680 N N . LYS A 1 88 ? 6.623 -2.816 4.501 1.00 91.19 88 LYS A N 1
ATOM 681 C CA . LYS A 1 88 ? 6.775 -2.275 5.864 1.00 91.19 88 LYS A CA 1
ATOM 682 C C . LYS A 1 88 ? 6.794 -0.746 5.870 1.00 91.19 88 LYS A C 1
ATOM 684 O O . LYS A 1 88 ? 6.150 -0.149 6.730 1.00 91.19 88 LYS A O 1
ATOM 689 N N . VAL A 1 89 ? 7.484 -0.122 4.913 1.00 91.25 89 VAL A N 1
ATOM 690 C CA . VAL A 1 89 ? 7.500 1.342 4.753 1.00 91.25 89 VAL A CA 1
ATOM 691 C C . VAL A 1 89 ? 6.097 1.874 4.467 1.00 91.25 89 VAL A C 1
ATOM 693 O O . VAL A 1 89 ? 5.659 2.804 5.137 1.00 91.25 89 VAL A O 1
ATOM 696 N N . ILE A 1 90 ? 5.354 1.248 3.552 1.00 91.94 90 ILE A N 1
ATOM 697 C CA . ILE A 1 90 ? 3.967 1.632 3.248 1.00 91.94 90 ILE A CA 1
ATOM 698 C C . ILE A 1 90 ? 3.086 1.520 4.500 1.00 91.94 90 ILE A C 1
ATOM 700 O O . ILE A 1 90 ? 2.388 2.470 4.843 1.00 91.94 90 ILE A O 1
ATOM 704 N N . TYR A 1 91 ? 3.146 0.400 5.226 1.00 90.75 91 TYR A N 1
ATOM 705 C CA . TYR A 1 91 ? 2.384 0.213 6.467 1.00 90.75 91 TYR A CA 1
ATOM 706 C C . TYR A 1 91 ? 2.714 1.265 7.524 1.00 90.75 91 TYR A C 1
ATOM 708 O O . TYR A 1 91 ? 1.806 1.794 8.170 1.00 90.75 91 TYR A O 1
ATOM 716 N N . LYS A 1 92 ? 4.002 1.578 7.696 1.00 91.75 92 LYS A N 1
ATOM 717 C CA . LYS A 1 92 ? 4.454 2.631 8.605 1.00 91.75 92 LYS A CA 1
ATOM 718 C C . LYS A 1 92 ? 3.880 3.985 8.187 1.00 91.75 92 LYS A C 1
ATOM 720 O O . LYS A 1 92 ? 3.232 4.638 8.998 1.00 91.75 92 LYS A O 1
ATOM 725 N N . ASN A 1 93 ? 4.034 4.358 6.919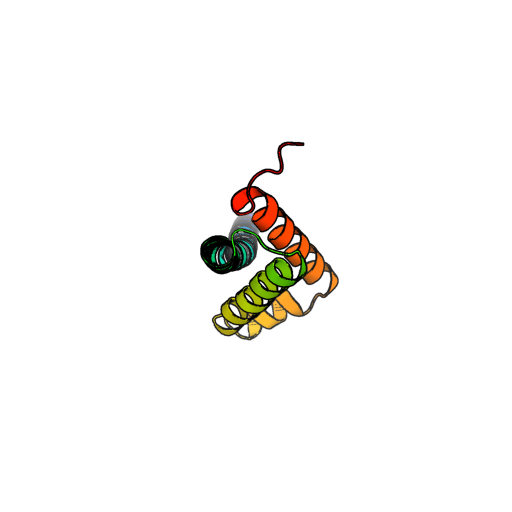 1.00 92.25 93 ASN A N 1
ATOM 726 C CA . ASN A 1 93 ? 3.558 5.637 6.401 1.00 92.25 93 ASN A CA 1
ATOM 727 C C . ASN A 1 93 ? 2.038 5.782 6.527 1.00 92.25 93 ASN A C 1
ATOM 729 O O . ASN A 1 93 ? 1.562 6.831 6.941 1.00 92.25 93 ASN A O 1
ATOM 733 N N . VAL A 1 94 ? 1.275 4.733 6.211 1.00 92.06 94 VAL A N 1
ATOM 734 C CA . VAL A 1 94 ? -0.184 4.713 6.389 1.00 92.06 94 VAL A CA 1
ATOM 735 C C . VAL A 1 94 ? -0.557 4.912 7.858 1.00 92.06 94 VAL A C 1
ATOM 737 O O . VAL A 1 94 ? -1.453 5.699 8.163 1.00 92.06 94 VAL A O 1
ATOM 740 N N . SER A 1 95 ? 0.145 4.236 8.768 1.00 88.12 95 SER A N 1
ATOM 741 C CA . SER A 1 95 ? -0.127 4.342 10.205 1.00 88.12 95 SER A CA 1
ATOM 742 C C . SER A 1 95 ? 0.163 5.742 10.743 1.00 88.12 95 SER A C 1
ATOM 744 O O . SER A 1 95 ? -0.601 6.254 11.551 1.00 88.12 95 SER A O 1
ATOM 746 N N . GLU A 1 96 ? 1.242 6.373 10.280 1.00 89.00 96 GLU A N 1
ATOM 747 C CA . GLU A 1 96 ? 1.657 7.703 10.735 1.00 89.00 96 GLU A CA 1
ATOM 748 C C . GLU A 1 96 ? 0.838 8.838 10.110 1.00 89.00 96 GLU A C 1
ATOM 750 O O . GLU A 1 96 ? 0.566 9.837 10.774 1.00 89.00 96 GLU A O 1
ATOM 755 N N . LYS A 1 97 ? 0.474 8.711 8.829 1.00 88.44 97 LYS A N 1
ATOM 756 C CA . LYS A 1 97 ? -0.150 9.800 8.066 1.00 88.44 97 LYS A CA 1
ATOM 757 C C . LYS A 1 97 ? -1.676 9.777 8.102 1.00 88.44 97 LYS A C 1
ATOM 759 O O . LYS A 1 97 ? -2.283 10.823 7.897 1.00 88.44 97 LYS A O 1
ATOM 764 N N . CYS A 1 98 ? -2.290 8.606 8.276 1.00 86.81 98 CYS A N 1
ATOM 765 C CA . CYS A 1 98 ? -3.683 8.404 7.855 1.00 86.81 98 CYS A CA 1
ATOM 766 C C . CYS A 1 98 ? -4.568 7.741 8.902 1.00 86.81 98 CYS A C 1
ATOM 768 O O . CYS A 1 98 ? -5.791 7.809 8.792 1.00 86.81 98 CYS A O 1
ATOM 770 N N . LEU A 1 99 ? -3.977 7.112 9.917 1.00 84.12 99 LEU A N 1
ATOM 771 C CA . LEU A 1 99 ? -4.731 6.645 11.069 1.00 84.12 99 LEU A CA 1
ATOM 772 C C . LEU A 1 99 ? -4.789 7.758 12.122 1.00 84.12 99 LEU A C 1
ATOM 774 O O . LEU A 1 99 ? -3.789 8.451 12.333 1.00 84.12 99 LEU A O 1
ATOM 778 N N . PRO A 1 100 ? -5.937 7.947 12.796 1.00 73.31 100 PRO A N 1
ATOM 779 C CA . PRO A 1 100 ? -5.991 8.825 13.953 1.00 73.31 100 PRO A CA 1
ATOM 780 C C . PRO A 1 100 ? -4.981 8.330 14.992 1.00 73.31 100 PRO A C 1
ATOM 782 O O . PRO A 1 100 ? -4.873 7.125 15.238 1.00 73.31 100 PRO A O 1
ATOM 785 N N . LYS A 1 101 ? -4.223 9.258 15.587 1.00 67.06 101 LYS A N 1
ATOM 786 C CA . LYS A 1 101 ? -3.314 8.923 16.685 1.00 67.06 101 LYS A CA 1
ATOM 787 C C . LYS A 1 101 ? -4.148 8.299 17.796 1.00 67.06 101 LYS A C 1
ATOM 789 O O . LYS A 1 101 ? -5.081 8.924 18.293 1.00 67.06 101 LYS A O 1
ATOM 794 N N . GLN A 1 102 ? -3.835 7.057 18.148 1.00 55.59 102 GLN A N 1
ATOM 795 C CA . GLN A 1 102 ? -4.315 6.491 19.398 1.00 55.59 102 GLN A CA 1
ATOM 796 C C . GLN A 1 102 ? -3.546 7.201 20.511 1.00 55.59 102 GLN A C 1
ATOM 798 O O . GLN A 1 102 ? -2.431 6.804 20.844 1.00 55.59 102 GLN A O 1
ATOM 803 N N . ASP A 1 103 ? -4.103 8.301 21.017 1.00 41.34 103 ASP A N 1
ATOM 804 C CA . ASP A 1 103 ? -3.723 8.806 22.331 1.00 41.34 103 ASP A CA 1
ATOM 805 C C . ASP A 1 103 ? -4.159 7.727 23.335 1.00 41.34 103 ASP A C 1
ATOM 807 O O . ASP A 1 103 ? -5.352 7.451 23.476 1.00 41.34 103 ASP A O 1
ATOM 811 N N . ASN A 1 104 ? -3.181 7.032 23.924 1.00 38.91 104 ASN A N 1
ATOM 812 C CA . ASN A 1 104 ? -3.404 6.167 25.087 1.00 38.91 104 ASN A CA 1
ATOM 813 C C . ASN A 1 104 ? -3.702 7.019 26.319 1.00 38.91 104 ASN A C 1
ATOM 815 O O . ASN A 1 104 ? -2.965 8.013 26.520 1.00 38.91 104 ASN A O 1
#

S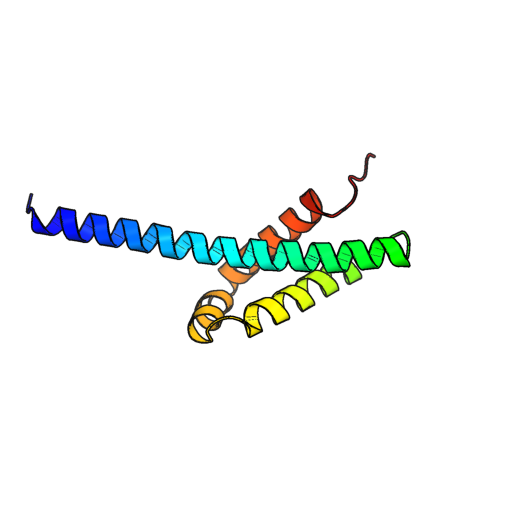olvent-accessible surface area (backbone atoms only — not comparable to full-atom values): 5777 Å² total; per-residue (Å²): 133,64,76,68,55,56,54,54,52,51,52,53,53,55,52,51,53,57,59,52,51,56,57,52,49,50,43,48,52,24,27,54,48,18,34,54,48,46,48,54,43,31,74,74,64,74,53,81,52,73,68,55,52,50,49,29,42,51,54,24,43,53,54,53,48,72,73,46,59,71,69,58,43,44,64,50,60,68,39,61,69,60,37,51,52,51,50,53,51,30,54,50,50,34,52,72,75,56,46,80,81,81,81,127

Sequence (104 aa):
MDLGSKKNLMFFFLLLTLSFTSAQAIEEEVTNKSCECISAKISDQGQISKAEIQKCISKSGDEVLKSKDPQEVKRITGNIQQFVERLKVIYKNVSEKCLPKQDN